Protein AF-A0A0G1YW78-F1 (afdb_monomer)

Foldseek 3Di:
DDDDPPPVDDDLEDECAVVLVPDDPVVVVVVCVVCLVRQEYEYEYECAPPPDLVVLQVSLVSLLCVQVPHDPRHHYAAEYEHAPVSCVSCVPSVVSHHHYDYDDDD

Radius of gyratio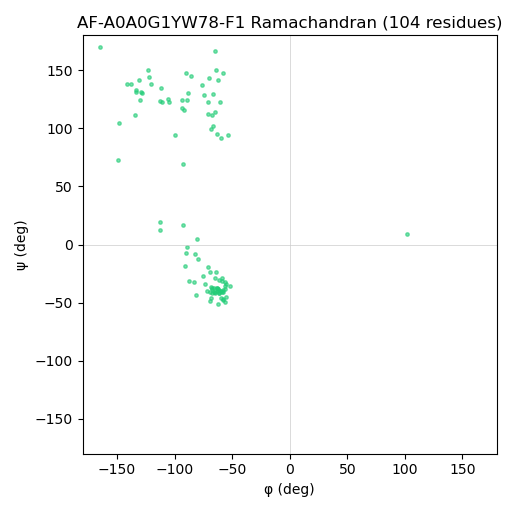n: 16.26 Å; Cα contacts (8 Å, |Δi|>4): 141; chains: 1; bounding box: 52×25×45 Å

Secondary structure (DSSP, 8-state):
-----------SEEE-HHHHHHS-HHHHHHHHHHTTT-SEEEEEEE-TT---HHHHHHHHHHHHHHHHS--TT-EEEEEEEE-GGGGGT-HHHHHTT-EEEE----

Solvent-accessible surface area (backbone atoms only — not comparable to full-atom values): 6267 Å² total; per-residue (Å²): 143,85,83,80,79,78,72,81,75,75,57,68,61,46,81,43,36,68,53,62,75,73,40,52,77,68,56,39,55,54,51,51,60,76,50,61,83,30,43,28,40,36,32,62,43,80,50,52,86,58,83,50,60,70,64,50,35,53,52,41,47,53,49,32,48,56,59,68,71,57,59,94,80,37,48,61,50,37,35,38,33,23,42,73,76,55,58,73,61,41,53,70,27,44,72,66,64,37,42,78,43,66,59,75,85,127

pLDDT: mean 86.45, std 11.82, range [42.56, 96.44]

Sequence (106 aa):
MESPTSSEQLPDTVDLSEDFLSLTNEDFHVCLRKWRKVPLLTIRIDLSDIQEPKKFVHQAQRLKAFLEYKPEQQRRSATIVGRPEQKRWEENALGSGVTFEPKTAE

Mean predicted aligned error: 6.59 Å

Structure (mmCIF, N/CA/C/O backbone):
data_AF-A0A0G1YW78-F1
#
_entry.id   AF-A0A0G1YW78-F1
#
loop_
_atom_site.group_PDB
_atom_site.id
_atom_site.type_symbol
_atom_site.label_atom_id
_atom_site.label_alt_id
_atom_site.label_comp_id
_atom_site.label_asym_id
_atom_site.label_entity_id
_atom_site.label_seq_id
_atom_site.pdbx_PDB_ins_code
_atom_site.Cartn_x
_atom_site.Cartn_y
_atom_site.Cartn_z
_atom_site.occupancy
_atom_site.B_iso_or_equiv
_atom_site.auth_seq_id
_atom_site.auth_comp_id
_atom_site.auth_asym_id
_atom_site.auth_atom_id
_atom_site.pdbx_PDB_model_num
ATOM 1 N N . MET A 1 1 ? -40.353 14.834 22.986 1.00 55.91 1 MET A N 1
ATOM 2 C CA . MET A 1 1 ? -39.053 14.218 23.305 1.00 55.91 1 MET A CA 1
ATOM 3 C C . MET A 1 1 ? -38.779 13.201 22.224 1.00 55.91 1 MET A C 1
ATOM 5 O O . MET A 1 1 ? -39.329 12.127 22.354 1.00 55.91 1 MET A O 1
ATOM 9 N N . GLU A 1 2 ? -38.004 13.516 21.189 1.00 42.56 2 GLU A N 1
ATOM 10 C CA . GLU A 1 2 ? -37.400 12.490 20.325 1.00 42.56 2 GLU A CA 1
ATOM 11 C C . GLU A 1 2 ? -36.066 13.039 19.821 1.00 42.56 2 GLU A C 1
ATOM 13 O O . GLU A 1 2 ? -36.017 13.954 19.002 1.00 42.56 2 GLU A O 1
ATOM 18 N N . SER A 1 3 ? -34.981 12.526 20.394 1.00 58.88 3 SER A N 1
ATOM 19 C CA . SER A 1 3 ? -33.635 12.678 19.856 1.00 58.88 3 SER A CA 1
ATOM 20 C C . SER A 1 3 ? -33.362 11.459 18.982 1.00 58.88 3 SER A C 1
ATOM 22 O O . SER A 1 3 ? -33.385 10.350 19.514 1.00 58.88 3 SER A O 1
ATOM 24 N N . PRO A 1 4 ? -33.004 11.614 17.703 1.00 51.44 4 PRO A N 1
ATOM 25 C CA . PRO A 1 4 ? -32.154 10.649 17.045 1.00 51.44 4 PRO A CA 1
ATOM 26 C C . PRO A 1 4 ? -30.742 11.232 17.048 1.00 51.44 4 PRO A C 1
ATOM 28 O O . PRO A 1 4 ? -30.358 12.018 16.186 1.00 51.44 4 PRO A O 1
ATOM 31 N N . THR A 1 5 ? -29.945 10.862 18.049 1.00 53.09 5 THR A N 1
ATOM 32 C CA . THR A 1 5 ? -28.493 10.856 17.874 1.00 53.09 5 THR A CA 1
ATOM 33 C C . THR A 1 5 ? -28.203 9.830 16.788 1.00 53.09 5 THR A C 1
ATOM 35 O O . THR A 1 5 ? -28.132 8.634 17.081 1.00 53.09 5 THR A O 1
ATOM 38 N N . SER A 1 6 ? -28.088 10.294 15.539 1.00 47.41 6 SER A N 1
ATOM 39 C CA . SER A 1 6 ? -27.422 9.558 14.467 1.00 47.41 6 SER A CA 1
ATOM 40 C C . SER A 1 6 ? -26.036 9.213 14.981 1.00 47.41 6 SER A C 1
ATOM 42 O O . SER A 1 6 ? -25.119 10.030 14.974 1.00 47.41 6 SER A O 1
ATOM 44 N N . SER A 1 7 ? -25.922 8.014 15.538 1.00 55.19 7 SER A N 1
ATOM 45 C CA . SER A 1 7 ? -24.639 7.419 15.844 1.00 55.19 7 SER A CA 1
ATOM 46 C C . SER A 1 7 ? -24.049 7.134 14.480 1.00 55.19 7 SER A C 1
ATOM 48 O O . SER A 1 7 ? -24.489 6.208 13.807 1.00 55.19 7 SER A O 1
ATOM 50 N N . GLU A 1 8 ? -23.162 8.009 14.023 1.00 59.00 8 GLU A N 1
ATOM 51 C CA . GLU A 1 8 ? -22.425 7.836 12.781 1.00 59.00 8 GLU A CA 1
ATOM 52 C C . GLU A 1 8 ? -21.627 6.532 12.927 1.00 59.00 8 GLU A C 1
ATOM 54 O O . GLU A 1 8 ? -20.567 6.487 13.555 1.00 59.00 8 GLU A O 1
ATOM 59 N N . GLN A 1 9 ? -22.225 5.419 12.492 1.00 68.19 9 GLN A N 1
ATOM 60 C CA . GLN A 1 9 ? -21.591 4.111 12.531 1.00 68.19 9 GLN A CA 1
ATOM 61 C C . GLN A 1 9 ? -20.446 4.170 11.534 1.00 68.19 9 GLN A C 1
ATOM 63 O O . GLN A 1 9 ? -20.658 4.286 10.328 1.00 68.19 9 GLN A O 1
ATOM 68 N N . LEU A 1 10 ? -19.223 4.134 12.056 1.00 75.88 10 LEU A N 1
ATOM 69 C CA . LEU A 1 10 ? -18.055 3.988 11.209 1.00 75.88 10 LEU A CA 1
ATOM 70 C C . LEU A 1 10 ? -18.143 2.643 10.479 1.00 75.88 10 LEU A C 1
ATOM 72 O O . LEU A 1 1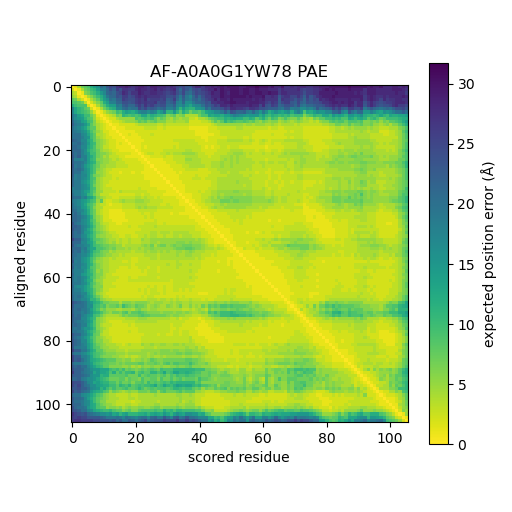0 ? -18.573 1.656 11.082 1.00 75.88 10 LEU A O 1
ATOM 76 N N . PRO A 1 11 ? -17.733 2.590 9.206 1.00 85.12 11 PRO A N 1
ATOM 77 C CA . PRO A 1 11 ? -17.696 1.337 8.471 1.00 85.12 11 PRO A CA 1
ATOM 78 C C . PRO A 1 11 ? -16.681 0.373 9.100 1.00 85.12 11 PRO A C 1
ATOM 80 O O . PRO A 1 11 ? -15.651 0.789 9.636 1.00 85.12 11 PRO A O 1
ATOM 83 N N . ASP A 1 12 ? -16.945 -0.928 8.983 1.00 87.69 12 ASP A N 1
ATOM 84 C CA . ASP A 1 12 ? -16.028 -1.977 9.448 1.00 87.69 12 ASP A CA 1
ATOM 85 C C . ASP A 1 12 ? -14.752 -2.059 8.599 1.00 87.69 12 ASP A C 1
ATOM 87 O O . ASP A 1 12 ? -13.716 -2.556 9.049 1.00 87.69 12 ASP A O 1
ATOM 91 N N . THR A 1 13 ? -14.819 -1.587 7.351 1.00 92.25 13 THR A N 1
ATOM 92 C CA . THR A 1 13 ? -13.705 -1.575 6.401 1.00 92.25 13 THR A CA 1
ATOM 93 C C . THR A 1 13 ? -13.700 -0.294 5.576 1.00 92.25 13 THR A C 1
ATOM 95 O O . THR A 1 13 ? -14.754 0.148 5.125 1.00 92.25 13 THR A O 1
ATOM 98 N N . VAL A 1 14 ? -12.516 0.281 5.358 1.00 94.88 14 VAL A N 1
ATOM 99 C CA . VAL A 1 14 ? -12.317 1.437 4.470 1.00 94.88 14 VAL A CA 1
ATOM 100 C C . VAL A 1 14 ? -11.187 1.157 3.492 1.00 94.88 14 VAL A C 1
ATOM 102 O O . VAL A 1 14 ? -10.095 0.744 3.891 1.00 94.88 14 VAL A O 1
ATOM 105 N N . ASP A 1 15 ? -11.457 1.429 2.220 1.00 94.31 15 ASP A N 1
ATOM 106 C CA . ASP A 1 15 ? -10.463 1.440 1.157 1.00 94.31 15 ASP A CA 1
ATOM 107 C C . ASP A 1 15 ? -9.841 2.840 1.040 1.00 94.31 15 ASP A C 1
ATOM 109 O O . ASP A 1 15 ? 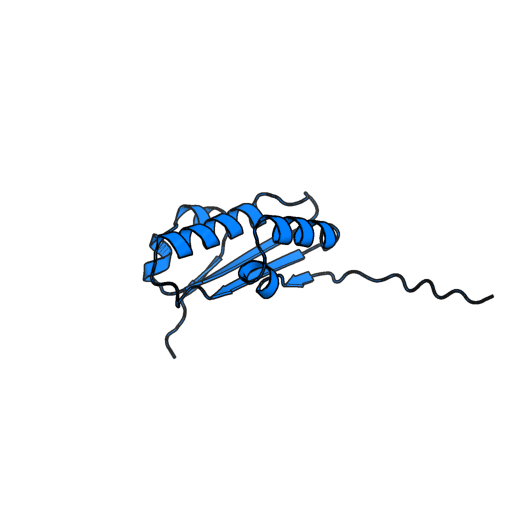-10.556 3.828 0.895 1.00 94.31 15 ASP A O 1
ATOM 113 N N . LEU A 1 16 ? -8.512 2.916 1.131 1.00 94.81 16 LEU A N 1
ATOM 114 C CA . LEU A 1 16 ? -7.727 4.153 1.059 1.00 94.81 16 LEU A CA 1
ATOM 115 C C . LEU A 1 16 ? -6.854 4.220 -0.203 1.00 94.81 16 LEU A C 1
ATOM 117 O O . LEU A 1 16 ? -5.868 4.956 -0.234 1.00 94.81 16 LEU A O 1
ATOM 121 N N . SER A 1 17 ? -7.166 3.430 -1.231 1.00 94.44 17 SER A N 1
ATOM 122 C CA . SER A 1 17 ? -6.362 3.335 -2.458 1.00 94.44 17 SER A CA 1
ATOM 123 C C . SER A 1 17 ? -6.231 4.665 -3.196 1.00 94.44 17 SER A C 1
ATOM 125 O O . SER A 1 17 ? -5.125 5.054 -3.575 1.00 94.44 17 SER A O 1
ATOM 127 N N . GLU A 1 18 ? -7.342 5.384 -3.364 1.00 92.62 18 GLU A N 1
ATOM 128 C CA . GLU A 1 18 ? -7.361 6.681 -4.047 1.00 92.62 18 GLU A CA 1
ATOM 129 C C . GLU A 1 18 ? -6.637 7.757 -3.226 1.00 92.62 18 GLU A C 1
ATOM 131 O O . GLU A 1 18 ? -5.771 8.469 -3.745 1.00 92.62 18 GLU A O 1
ATOM 136 N N . ASP A 1 19 ? -6.917 7.819 -1.921 1.00 91.94 19 ASP A N 1
ATOM 137 C CA . ASP A 1 19 ? -6.248 8.722 -0.980 1.00 91.94 19 ASP A CA 1
ATOM 138 C C . ASP A 1 19 ? -4.729 8.494 -0.961 1.00 91.94 19 ASP A C 1
ATOM 140 O O . ASP A 1 19 ? -3.946 9.437 -0.937 1.00 91.94 19 ASP A O 1
ATOM 144 N N . PHE A 1 20 ? -4.273 7.243 -1.003 1.00 92.75 20 PHE A N 1
ATOM 145 C CA . PHE A 1 20 ? -2.847 6.924 -0.940 1.00 92.75 20 PHE A CA 1
ATOM 146 C C . PHE A 1 20 ? -2.044 7.491 -2.124 1.00 92.75 20 PHE A C 1
ATOM 148 O O . PHE A 1 20 ? -0.897 7.930 -1.955 1.00 92.75 20 PHE A O 1
ATOM 155 N N . LEU A 1 21 ? -2.634 7.467 -3.324 1.00 89.94 21 LEU A N 1
ATOM 156 C CA . LEU A 1 21 ? -2.002 7.955 -4.552 1.00 89.94 21 LEU A CA 1
ATOM 157 C C . LEU A 1 21 ? -2.132 9.472 -4.720 1.00 89.94 21 LEU A C 1
ATOM 159 O O . LEU A 1 21 ? -1.232 10.095 -5.283 1.00 89.94 21 LEU A O 1
ATOM 163 N N . SER A 1 22 ? -3.232 10.053 -4.242 1.00 90.88 22 SER A N 1
ATOM 164 C CA . SER A 1 22 ? -3.531 11.479 -4.400 1.00 90.88 22 SER A CA 1
ATOM 165 C C . SER A 1 22 ? -2.936 12.354 -3.293 1.00 90.88 22 SER A C 1
ATOM 167 O O . SER A 1 22 ? -2.571 13.501 -3.555 1.00 90.88 22 SER A O 1
ATOM 169 N N . LEU A 1 23 ? -2.806 11.831 -2.070 1.00 91.06 23 LEU A N 1
ATOM 170 C CA . LEU A 1 23 ? -2.360 12.598 -0.910 1.00 91.06 23 LEU A CA 1
ATOM 171 C C . LEU A 1 23 ? -0.841 12.574 -0.722 1.00 91.06 23 LEU A C 1
ATOM 173 O O . LEU A 1 23 ? -0.149 11.571 -0.946 1.00 91.06 23 LEU A O 1
ATOM 177 N N . THR A 1 24 ? -0.327 13.687 -0.195 1.00 90.62 24 THR A N 1
ATOM 178 C CA . THR A 1 24 ? 1.045 13.765 0.312 1.00 90.62 24 THR A CA 1
ATOM 179 C C . THR A 1 24 ? 1.231 12.845 1.525 1.00 90.62 24 THR A C 1
ATOM 181 O O . THR A 1 24 ? 0.271 12.362 2.124 1.00 90.62 24 THR A O 1
ATOM 184 N N . ASN A 1 25 ? 2.478 12.593 1.935 1.00 87.06 25 ASN A N 1
ATOM 185 C CA . ASN A 1 25 ? 2.746 11.807 3.148 1.00 87.06 25 ASN A CA 1
ATOM 186 C C . ASN A 1 25 ? 2.111 12.414 4.407 1.00 87.06 25 ASN A C 1
ATOM 188 O O . ASN A 1 25 ? 1.610 11.678 5.256 1.00 87.06 25 ASN A O 1
ATOM 192 N N . GLU A 1 26 ? 2.128 13.742 4.528 1.00 89.25 26 GLU A N 1
ATOM 193 C CA . GLU A 1 26 ? 1.553 14.431 5.682 1.00 89.25 26 GLU A CA 1
ATOM 194 C C . GLU A 1 26 ? 0.026 14.309 5.690 1.00 89.25 26 GLU A C 1
ATOM 196 O O . GLU A 1 26 ? -0.553 13.863 6.685 1.00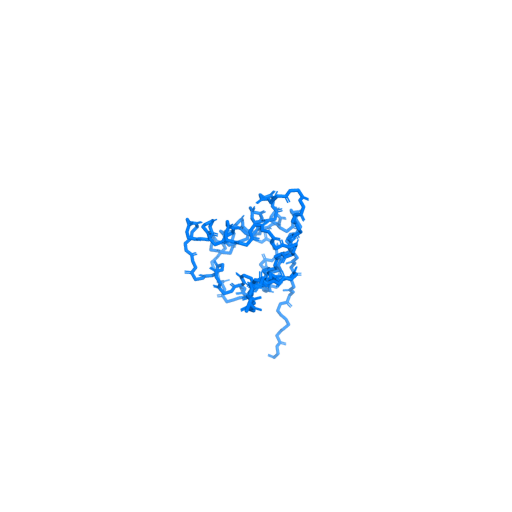 89.25 26 GLU A O 1
ATOM 201 N N . ASP A 1 27 ? -0.615 14.591 4.555 1.00 91.62 27 ASP A N 1
ATOM 202 C CA . ASP A 1 27 ? -2.069 14.488 4.412 1.00 91.62 27 ASP A CA 1
ATOM 203 C C . ASP A 1 27 ? -2.559 13.051 4.595 1.00 91.62 27 ASP A C 1
ATOM 205 O O . ASP A 1 27 ? -3.584 12.811 5.238 1.00 91.62 27 ASP A O 1
ATOM 209 N N . PHE A 1 28 ? -1.796 12.072 4.106 1.00 92.06 28 PHE A N 1
ATOM 210 C CA . PHE A 1 28 ? -2.118 10.664 4.293 1.00 92.06 28 PHE A CA 1
ATOM 211 C C . PHE A 1 28 ? -2.058 10.264 5.774 1.00 92.06 28 PHE A C 1
ATOM 213 O O . PHE A 1 28 ? -2.953 9.579 6.270 1.00 92.06 28 PHE A O 1
ATOM 220 N N . HIS A 1 29 ? -1.073 10.749 6.537 1.00 90.00 29 HIS A N 1
ATOM 221 C CA . HIS A 1 29 ? -1.046 10.539 7.988 1.00 90.00 29 HIS A CA 1
ATOM 222 C C . HIS A 1 29 ? -2.239 11.186 8.700 1.00 90.00 29 HIS A C 1
ATOM 224 O O . HIS A 1 29 ? -2.775 10.605 9.649 1.00 90.00 29 HIS A O 1
ATOM 230 N N . VAL A 1 30 ? -2.682 12.365 8.254 1.00 91.38 30 VAL A N 1
ATOM 231 C CA . VAL A 1 30 ? -3.910 12.991 8.765 1.00 91.38 30 VAL A CA 1
ATOM 232 C C . VAL A 1 30 ? -5.134 12.137 8.417 1.00 91.38 30 VAL A C 1
ATOM 234 O O . VAL A 1 30 ? -5.974 11.909 9.290 1.00 91.38 30 VAL A O 1
ATOM 237 N N . CYS A 1 31 ? -5.210 11.594 7.199 1.00 90.69 31 CYS A N 1
ATOM 238 C CA . CYS A 1 31 ? -6.264 10.670 6.775 1.00 90.69 31 CYS A CA 1
ATOM 239 C C . CYS A 1 31 ? -6.318 9.421 7.672 1.00 90.69 31 CYS A C 1
ATOM 241 O O . CYS A 1 31 ? -7.368 9.100 8.231 1.00 90.69 31 CYS A O 1
ATOM 243 N N . LEU A 1 32 ? -5.173 8.787 7.950 1.00 91.06 32 LEU A N 1
ATOM 244 C CA . LEU A 1 32 ? -5.099 7.627 8.849 1.00 91.06 32 LEU A CA 1
ATOM 245 C C . LEU A 1 32 ? -5.602 7.926 10.270 1.00 91.06 32 LEU A C 1
ATOM 247 O O . LEU A 1 32 ? -6.147 7.038 10.928 1.00 91.06 32 LEU A O 1
ATOM 251 N N . ARG A 1 33 ? -5.451 9.164 10.764 1.00 90.19 33 ARG A N 1
ATOM 252 C CA . ARG A 1 33 ? -5.992 9.556 12.078 1.00 90.19 33 ARG A CA 1
ATOM 253 C C . ARG A 1 33 ? -7.517 9.593 12.085 1.00 90.19 33 ARG A C 1
ATOM 255 O O . ARG A 1 33 ? -8.101 9.199 13.094 1.00 90.19 33 ARG A O 1
ATOM 262 N N . LYS A 1 34 ? -8.152 10.019 10.986 1.00 89.81 34 LYS A N 1
ATOM 263 C CA . LYS A 1 34 ? -9.621 10.026 10.845 1.00 89.81 34 LYS A CA 1
ATOM 264 C C . LYS A 1 34 ? -10.176 8.607 10.950 1.00 89.81 34 LYS A C 1
ATOM 266 O O . LYS A 1 34 ? -11.128 8.362 11.684 1.00 89.81 34 LYS A O 1
ATOM 271 N N . TRP A 1 35 ? -9.496 7.656 10.316 1.00 90.94 35 TRP A N 1
ATOM 272 C CA . TRP A 1 35 ? -9.908 6.255 10.265 1.00 90.94 35 TRP A CA 1
ATOM 273 C C . TRP A 1 35 ? -9.312 5.379 11.372 1.00 90.94 35 TRP A C 1
ATOM 275 O O . TRP A 1 35 ? -9.354 4.155 11.291 1.00 90.94 35 TRP A O 1
ATOM 285 N N . ARG A 1 36 ? -8.778 5.969 12.449 1.00 88.69 36 ARG A N 1
ATOM 286 C CA . ARG A 1 36 ? -8.123 5.227 13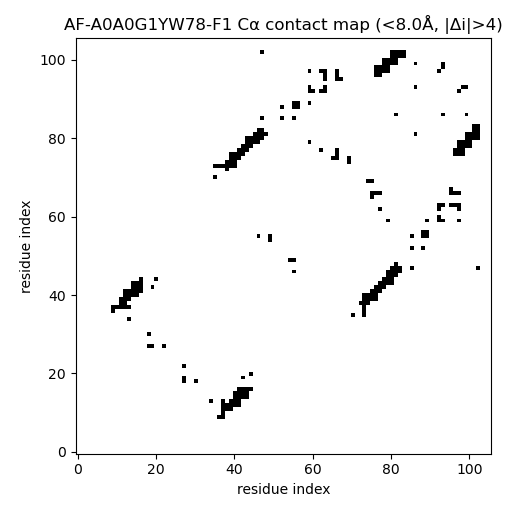.543 1.00 88.69 36 ARG A CA 1
ATOM 287 C C . ARG A 1 36 ? -9.036 4.207 14.236 1.00 88.69 36 ARG A C 1
ATOM 289 O O . ARG A 1 36 ? -8.538 3.232 14.789 1.00 88.69 36 ARG A O 1
ATOM 296 N N . LYS A 1 37 ? -10.346 4.461 14.247 1.00 89.12 37 LYS A N 1
ATOM 297 C CA . LYS A 1 37 ? -11.360 3.604 14.883 1.00 89.12 37 LYS A CA 1
ATOM 298 C C . LYS A 1 37 ? -11.928 2.532 13.945 1.00 89.12 37 LYS A C 1
ATOM 300 O O . LYS A 1 37 ? -12.678 1.686 14.412 1.00 89.12 37 LYS A O 1
ATOM 305 N N . VAL A 1 38 ? -11.588 2.569 12.655 1.00 91.12 38 VAL A N 1
ATOM 306 C CA . VAL A 1 38 ? -12.032 1.556 11.692 1.00 91.12 38 VAL A CA 1
ATOM 307 C C . VAL A 1 38 ? -11.241 0.264 11.928 1.00 91.12 38 VAL A C 1
ATOM 309 O O . VAL A 1 38 ? -10.007 0.325 11.964 1.00 91.12 38 VAL A O 1
ATOM 312 N N . PRO A 1 39 ? -11.905 -0.896 12.069 1.00 92.25 39 PRO A N 1
ATOM 313 C CA . PRO A 1 39 ? -11.235 -2.172 12.312 1.00 92.25 39 PRO A CA 1
ATOM 314 C C . PRO A 1 39 ? -10.291 -2.607 11.188 1.00 92.25 39 PRO A C 1
ATOM 316 O O . PRO A 1 39 ? -9.226 -3.152 11.478 1.00 92.25 39 PRO A O 1
ATOM 319 N N . LEU A 1 40 ? -10.655 -2.377 9.922 1.00 94.56 40 LEU A N 1
ATOM 320 C CA . LEU A 1 40 ? -9.871 -2.799 8.761 1.00 94.56 40 LEU A CA 1
ATOM 321 C C . LEU A 1 40 ? -9.652 -1.656 7.763 1.00 94.56 40 LEU A C 1
ATOM 323 O O . LEU A 1 40 ? -10.603 -1.081 7.245 1.00 94.56 40 LEU A O 1
ATOM 327 N N . LEU A 1 41 ? -8.391 -1.366 7.442 1.00 95.56 41 LEU A N 1
ATOM 328 C CA . LEU A 1 41 ? -8.037 -0.477 6.332 1.00 95.56 41 LEU A CA 1
ATOM 329 C C . LEU A 1 41 ? -7.364 -1.265 5.218 1.00 95.56 41 LEU A C 1
ATOM 331 O O . LEU A 1 41 ? -6.450 -2.054 5.477 1.00 95.56 41 LEU A O 1
ATOM 335 N N . THR A 1 42 ? -7.774 -1.019 3.984 1.00 96.19 42 THR A N 1
ATOM 336 C CA . THR A 1 42 ? -7.231 -1.697 2.810 1.00 96.19 42 THR A CA 1
ATOM 337 C C . THR A 1 42 ? -6.658 -0.689 1.828 1.00 96.19 42 THR A C 1
ATOM 339 O O . THR A 1 42 ? -7.191 0.406 1.673 1.00 96.19 42 THR A O 1
ATOM 342 N N . ILE A 1 43 ? -5.568 -1.056 1.161 1.00 96.44 43 ILE A N 1
ATOM 343 C CA . ILE A 1 43 ? -5.007 -0.300 0.041 1.00 96.44 43 ILE A CA 1
ATOM 344 C C . ILE A 1 43 ? -4.688 -1.278 -1.081 1.00 96.44 43 ILE A C 1
ATOM 346 O O . ILE A 1 43 ? -4.026 -2.288 -0.852 1.00 96.44 43 ILE A O 1
ATOM 350 N N . ARG A 1 44 ? -5.122 -0.967 -2.297 1.00 95.75 44 ARG A N 1
ATOM 351 C CA . ARG A 1 44 ? -4.801 -1.688 -3.522 1.00 95.75 44 ARG A CA 1
ATOM 352 C C . ARG A 1 44 ? -4.436 -0.685 -4.608 1.00 95.75 44 ARG A C 1
ATOM 354 O O . ARG A 1 44 ? -5.289 0.044 -5.094 1.00 95.75 44 ARG A O 1
ATOM 361 N N . ILE A 1 45 ? -3.169 -0.663 -5.004 1.00 94.81 45 ILE A N 1
ATOM 362 C CA . ILE A 1 45 ? -2.669 0.287 -6.006 1.00 94.81 45 ILE A CA 1
ATOM 363 C C . ILE A 1 45 ? -2.081 -0.441 -7.204 1.00 94.81 45 ILE A C 1
ATOM 365 O O . ILE A 1 45 ? -1.360 -1.425 -7.041 1.00 94.81 45 ILE A O 1
ATOM 369 N N . ASP A 1 46 ? -2.367 0.061 -8.402 1.00 94.38 46 ASP A N 1
ATOM 370 C CA . ASP A 1 46 ? -1.722 -0.394 -9.629 1.00 94.38 46 ASP A CA 1
ATOM 371 C C . ASP A 1 46 ? -0.495 0.470 -9.921 1.00 94.38 46 ASP A C 1
ATOM 373 O O . ASP A 1 46 ? -0.589 1.679 -10.126 1.00 94.38 46 ASP A O 1
ATOM 377 N N . LEU A 1 47 ? 0.674 -0.163 -9.892 1.00 93.31 47 LEU A N 1
ATOM 378 C CA . LEU A 1 47 ? 1.963 0.445 -10.193 1.00 93.31 47 LEU A CA 1
ATOM 379 C C . LEU A 1 47 ? 2.568 -0.121 -11.484 1.00 93.31 47 LEU A C 1
ATOM 381 O O . LEU A 1 47 ? 3.748 0.123 -11.755 1.00 93.31 47 LEU A O 1
ATOM 385 N N . SER A 1 48 ? 1.804 -0.862 -12.297 1.00 93.19 48 SER A N 1
ATOM 386 C CA . SER A 1 48 ? 2.307 -1.469 -13.536 1.00 93.19 48 SER A CA 1
ATOM 387 C C . SER A 1 48 ? 2.918 -0.451 -14.487 1.00 93.19 48 SER A C 1
ATOM 389 O O . SER A 1 48 ? 3.921 -0.736 -15.144 1.00 93.19 48 SER A O 1
ATOM 391 N N . ASP A 1 49 ? 2.332 0.744 -14.514 1.00 92.38 49 ASP A N 1
ATOM 392 C CA . ASP A 1 49 ? 2.690 1.817 -15.439 1.00 92.38 49 ASP A CA 1
ATOM 393 C C . ASP A 1 49 ? 3.945 2.571 -14.981 1.00 92.38 49 ASP A C 1
ATOM 395 O O . ASP A 1 49 ? 4.565 3.304 -15.755 1.00 92.38 49 ASP A O 1
ATOM 399 N N . ILE A 1 50 ? 4.387 2.354 -13.736 1.00 90.38 50 ILE A N 1
ATOM 400 C CA . ILE A 1 50 ? 5.637 2.918 -13.237 1.00 90.38 50 ILE A CA 1
ATOM 401 C C . ILE A 1 50 ? 6.815 2.211 -13.909 1.00 90.38 50 ILE A C 1
ATOM 403 O O . ILE A 1 50 ? 7.113 1.041 -13.667 1.00 90.38 50 ILE A O 1
ATOM 407 N N . GLN A 1 51 ? 7.545 2.950 -14.738 1.00 89.62 51 GLN A N 1
ATOM 408 C CA . GLN A 1 51 ? 8.765 2.449 -15.376 1.00 89.62 51 GLN A CA 1
ATOM 409 C C . GLN A 1 51 ? 10.028 2.729 -14.557 1.00 89.62 51 GLN A C 1
ATOM 411 O O . GLN A 1 51 ? 11.046 2.076 -14.757 1.00 89.62 51 GLN A O 1
ATOM 416 N N . GLU A 1 52 ? 9.966 3.673 -13.618 1.00 92.12 52 GLU A N 1
ATOM 417 C CA . GLU A 1 52 ? 11.107 4.089 -12.807 1.00 92.12 52 GLU A CA 1
ATOM 418 C C . GLU A 1 52 ? 11.167 3.309 -11.481 1.00 92.12 52 GLU A C 1
ATOM 420 O O . GLU A 1 52 ? 10.293 3.505 -10.627 1.00 92.12 52 GLU A O 1
ATOM 425 N N . PRO A 1 53 ? 12.225 2.510 -11.227 1.00 90.94 53 PRO A N 1
ATOM 426 C CA . PRO A 1 53 ? 12.338 1.723 -9.999 1.00 90.94 53 PRO A CA 1
ATOM 427 C C . PRO A 1 53 ? 12.252 2.566 -8.728 1.00 90.94 53 PRO A C 1
ATOM 429 O O . PRO A 1 53 ? 11.582 2.183 -7.778 1.00 90.94 53 PRO A O 1
ATOM 432 N N . LYS A 1 54 ? 12.846 3.767 -8.722 1.00 91.44 54 LYS A N 1
ATOM 433 C CA . LYS A 1 54 ? 12.814 4.668 -7.557 1.00 91.44 54 LYS A CA 1
ATOM 434 C C . LYS A 1 54 ? 11.392 5.080 -7.163 1.00 91.44 54 LYS A C 1
ATOM 436 O O . LYS A 1 54 ? 11.092 5.147 -5.975 1.00 91.44 54 LYS A O 1
ATOM 441 N N . LYS A 1 55 ? 10.517 5.345 -8.142 1.00 90.69 55 LYS A N 1
ATOM 442 C CA . LYS A 1 55 ? 9.117 5.715 -7.881 1.00 90.69 55 LYS A CA 1
ATOM 443 C C . LYS A 1 55 ? 8.330 4.527 -7.335 1.00 90.69 55 LYS A C 1
ATOM 445 O O . LYS A 1 55 ? 7.570 4.695 -6.387 1.00 90.69 55 LYS A O 1
ATOM 450 N N . PHE A 1 56 ? 8.561 3.335 -7.883 1.00 92.38 56 PHE A N 1
ATOM 451 C CA . PHE A 1 56 ? 7.947 2.104 -7.388 1.00 92.38 56 PHE A CA 1
ATOM 452 C C . PHE A 1 56 ? 8.369 1.816 -5.943 1.00 92.38 56 PHE A C 1
ATOM 454 O O . PHE A 1 56 ? 7.516 1.649 -5.076 1.00 92.38 56 PHE A O 1
ATOM 461 N N . VAL A 1 57 ? 9.680 1.840 -5.674 1.00 91.06 57 VAL A N 1
ATOM 462 C CA . VAL A 1 57 ? 10.265 1.641 -4.339 1.00 91.06 57 VAL A CA 1
ATOM 463 C C . VAL A 1 57 ? 9.666 2.625 -3.340 1.00 91.06 57 VAL A C 1
ATOM 465 O O . VAL A 1 57 ? 9.245 2.219 -2.262 1.00 91.06 57 VAL A O 1
ATOM 468 N N . HIS A 1 58 ? 9.553 3.904 -3.711 1.00 91.50 58 HIS A N 1
ATOM 469 C CA . HIS A 1 58 ? 8.961 4.916 -2.842 1.00 91.50 58 HIS A CA 1
ATOM 470 C C . HIS A 1 58 ? 7.518 4.569 -2.439 1.00 91.50 58 HIS A C 1
ATOM 472 O O . HIS A 1 58 ? 7.184 4.618 -1.256 1.00 91.50 58 HIS A O 1
ATOM 478 N N . GLN A 1 59 ? 6.672 4.165 -3.392 1.00 92.19 59 GLN A N 1
ATOM 479 C CA . GLN A 1 59 ? 5.292 3.769 -3.088 1.00 92.19 59 GLN A CA 1
ATOM 480 C C . GLN A 1 59 ? 5.228 2.476 -2.265 1.00 92.19 59 GLN A C 1
ATOM 482 O O . GLN A 1 59 ? 4.478 2.397 -1.292 1.00 92.19 59 GLN A O 1
ATOM 487 N N . ALA A 1 60 ? 6.058 1.483 -2.585 1.00 92.19 60 ALA A N 1
ATOM 488 C CA . ALA A 1 60 ? 6.124 0.230 -1.841 1.00 92.19 60 ALA A CA 1
ATOM 489 C C . ALA A 1 60 ? 6.571 0.443 -0.380 1.00 92.19 60 ALA A C 1
ATOM 491 O O . ALA A 1 60 ? 5.997 -0.139 0.540 1.00 92.19 6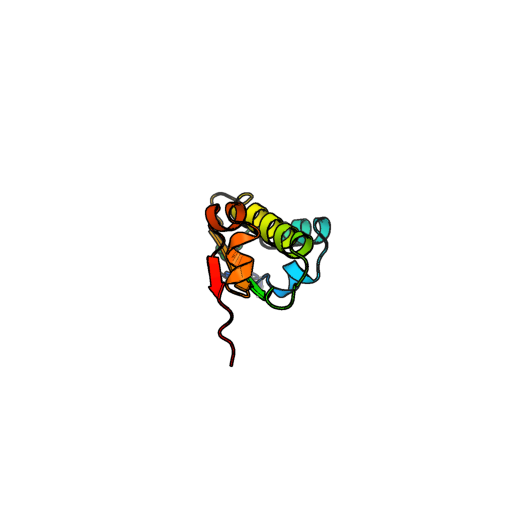0 ALA A O 1
ATOM 492 N N . GLN A 1 61 ? 7.535 1.336 -0.138 1.00 90.88 61 GLN A N 1
ATOM 493 C CA . GLN A 1 61 ? 7.981 1.700 1.211 1.00 90.88 61 GLN A CA 1
ATOM 494 C C . GLN A 1 61 ? 6.907 2.455 2.001 1.00 90.88 61 GLN A C 1
ATOM 496 O O . GLN A 1 61 ? 6.725 2.194 3.191 1.00 90.88 61 GLN A O 1
ATOM 501 N N . ARG A 1 62 ? 6.143 3.339 1.348 1.00 91.62 62 ARG A N 1
ATOM 502 C CA . ARG A 1 62 ? 4.971 3.982 1.966 1.00 91.62 62 ARG A CA 1
ATOM 503 C C . ARG A 1 62 ? 3.912 2.948 2.377 1.00 91.62 62 ARG A C 1
ATOM 505 O O . ARG A 1 62 ? 3.375 3.042 3.479 1.00 91.62 62 ARG A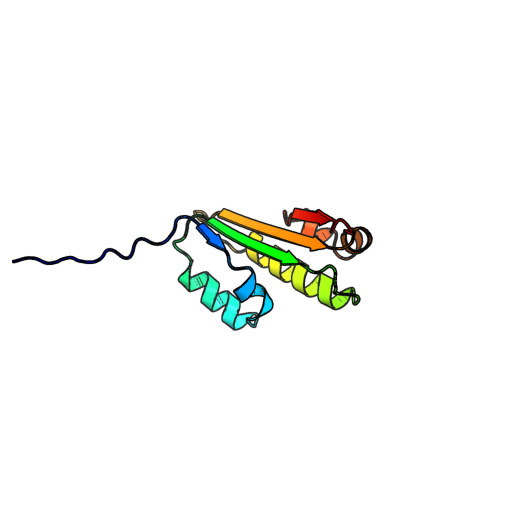 O 1
ATOM 512 N N . LEU A 1 63 ? 3.649 1.930 1.549 1.00 93.12 63 LEU A N 1
ATOM 513 C CA . LEU A 1 63 ? 2.733 0.831 1.898 1.00 93.12 63 LEU A CA 1
ATOM 514 C C . LEU A 1 63 ? 3.251 -0.022 3.057 1.00 93.12 63 LEU A C 1
ATOM 516 O O . LEU A 1 63 ? 2.488 -0.379 3.953 1.00 93.12 63 LEU A O 1
ATOM 520 N N . LYS A 1 64 ? 4.553 -0.312 3.076 1.00 91.31 64 LYS A N 1
ATOM 521 C CA . LYS A 1 64 ? 5.198 -0.980 4.209 1.00 91.31 64 LYS A CA 1
ATOM 522 C C . LYS A 1 64 ? 4.978 -0.196 5.507 1.00 91.31 64 LYS A C 1
ATOM 524 O O . LYS A 1 64 ? 4.492 -0.766 6.481 1.00 91.31 64 LYS A O 1
ATOM 529 N N . ALA A 1 65 ? 5.235 1.113 5.502 1.00 90.81 65 ALA A N 1
ATOM 530 C CA . ALA A 1 65 ? 4.988 1.969 6.662 1.00 90.81 65 ALA A CA 1
ATOM 531 C C . ALA A 1 65 ? 3.505 1.954 7.081 1.00 90.81 65 ALA A C 1
ATOM 533 O O . ALA A 1 65 ? 3.192 1.876 8.269 1.00 90.81 65 ALA A O 1
ATOM 534 N N . PHE A 1 66 ? 2.577 1.952 6.120 1.00 92.38 66 PHE A N 1
ATOM 535 C CA . PHE A 1 66 ? 1.152 1.793 6.405 1.00 92.38 66 PHE A CA 1
ATOM 536 C C . PHE A 1 66 ? 0.843 0.476 7.138 1.00 92.38 66 PHE A C 1
ATOM 538 O O . PHE A 1 66 ? 0.048 0.494 8.078 1.00 92.38 66 PHE A O 1
ATOM 545 N N . LEU A 1 67 ? 1.472 -0.645 6.780 1.00 91.88 67 LEU A N 1
ATOM 546 C CA . LEU A 1 67 ? 1.257 -1.937 7.449 1.00 91.88 67 LEU A CA 1
ATOM 547 C C . LEU A 1 67 ? 1.896 -2.034 8.842 1.00 91.88 67 LEU A C 1
ATOM 549 O O . LEU A 1 67 ? 1.333 -2.707 9.718 1.00 91.88 67 LEU A O 1
ATOM 553 N N . GLU A 1 68 ? 3.050 -1.392 9.030 1.00 89.19 68 GLU A N 1
ATOM 554 C CA . GLU A 1 68 ? 3.846 -1.439 10.263 1.00 89.19 68 GLU A CA 1
ATOM 555 C C . GLU A 1 68 ? 3.316 -0.471 11.332 1.00 89.19 68 GLU A C 1
ATOM 557 O O . GLU A 1 68 ? 3.165 -0.847 12.494 1.00 89.19 68 GLU A O 1
ATOM 562 N N . TYR A 1 69 ? 2.951 0.758 10.952 1.00 85.31 69 TYR A N 1
ATOM 563 C CA . TYR A 1 69 ? 2.530 1.801 11.893 1.00 85.31 69 TYR A CA 1
ATOM 564 C C . TYR A 1 69 ? 1.014 1.832 12.096 1.00 85.31 69 TYR A C 1
ATOM 566 O O . TYR A 1 69 ? 0.333 2.776 11.678 1.00 85.31 69 TYR A O 1
ATOM 574 N N . LYS A 1 70 ? 0.469 0.803 12.756 1.00 85.25 70 LYS A N 1
ATOM 575 C CA . LYS A 1 70 ? -0.970 0.687 13.045 1.00 85.25 70 LYS A CA 1
ATOM 576 C C . LYS A 1 70 ? -1.290 0.548 14.539 1.00 85.25 70 LYS A C 1
ATOM 578 O O . LYS A 1 70 ? -0.481 0.004 15.285 1.00 85.25 70 LYS A O 1
ATOM 583 N N . PRO A 1 71 ? -2.468 1.022 14.985 1.00 86.00 71 PRO A N 1
ATOM 584 C CA . PRO A 1 71 ? -2.995 0.701 16.310 1.00 86.00 71 PRO A CA 1
ATOM 585 C C . PRO A 1 71 ? -3.146 -0.815 16.502 1.00 86.00 71 PRO A C 1
ATOM 587 O O . PRO A 1 71 ? -3.511 -1.508 15.557 1.00 86.00 71 PRO A O 1
ATOM 590 N N . GLU A 1 72 ? -2.964 -1.318 17.727 1.00 83.88 72 GLU A N 1
ATOM 591 C CA . GLU A 1 72 ? -3.040 -2.761 18.037 1.00 83.88 72 GLU A CA 1
ATOM 592 C C . GLU A 1 72 ? -4.367 -3.415 17.612 1.00 83.88 72 GLU A C 1
ATOM 594 O O . GLU A 1 72 ? -4.391 -4.567 17.191 1.00 83.88 72 GLU A O 1
ATOM 599 N N . GLN A 1 73 ? -5.472 -2.668 17.684 1.00 87.31 73 GLN A N 1
ATOM 600 C CA . GLN A 1 73 ? -6.819 -3.156 17.364 1.00 87.31 73 GLN A CA 1
ATOM 601 C C . GLN A 1 73 ? -7.207 -2.982 15.886 1.00 87.31 73 GLN A C 1
ATOM 603 O O . GLN A 1 73 ? -8.295 -3.393 15.493 1.00 87.31 73 GLN A O 1
ATOM 608 N N . GLN A 1 74 ? -6.343 -2.378 15.062 1.00 91.81 74 GLN A N 1
ATOM 609 C CA . GLN A 1 74 ? -6.624 -2.111 13.653 1.00 91.81 74 GLN A CA 1
ATOM 610 C C . GLN A 1 74 ? -5.839 -3.071 12.759 1.00 91.81 74 GLN A C 1
ATOM 612 O O . GLN A 1 74 ? -4.610 -3.142 12.798 1.00 91.81 74 GLN A O 1
ATOM 617 N N . ARG A 1 75 ? -6.550 -3.782 11.889 1.00 92.75 75 ARG A N 1
ATOM 618 C CA . ARG A 1 75 ? -5.965 -4.573 10.808 1.00 92.75 75 ARG A CA 1
ATOM 619 C C . ARG A 1 75 ? -5.739 -3.691 9.587 1.00 92.75 75 ARG A C 1
ATOM 621 O O . ARG A 1 75 ? -6.503 -2.771 9.306 1.00 92.75 75 ARG A O 1
ATOM 628 N N . ARG A 1 76 ? -4.661 -3.976 8.861 1.00 94.44 76 ARG A N 1
ATOM 629 C CA . ARG A 1 76 ? -4.309 -3.280 7.624 1.00 94.44 76 ARG A CA 1
ATOM 630 C C . ARG A 1 76 ? -3.829 -4.276 6.589 1.00 94.44 76 ARG A C 1
ATOM 632 O O . ARG A 1 76 ? -3.066 -5.176 6.944 1.00 94.44 76 ARG A O 1
ATOM 639 N N . SER A 1 77 ? -4.255 -4.095 5.348 1.00 94.81 77 SER A N 1
ATOM 640 C CA . SER A 1 77 ? -3.785 -4.870 4.202 1.00 94.81 77 SER A CA 1
ATOM 641 C C . SER A 1 77 ? -3.405 -3.941 3.058 1.00 94.81 77 SER A C 1
ATOM 643 O O . SER A 1 77 ? -4.070 -2.937 2.812 1.00 94.81 77 SER A O 1
ATOM 645 N N . ALA A 1 78 ? -2.333 -4.288 2.356 1.00 95.31 78 ALA A N 1
ATOM 646 C CA . ALA A 1 78 ? -1.831 -3.536 1.222 1.00 95.31 78 ALA A CA 1
ATOM 647 C C . ALA A 1 78 ? -1.527 -4.501 0.078 1.00 95.31 78 ALA A C 1
ATOM 649 O O . ALA A 1 78 ? -0.862 -5.517 0.292 1.00 95.31 78 ALA A O 1
ATOM 650 N N . THR A 1 79 ? -1.981 -4.152 -1.119 1.00 95.44 79 THR A N 1
ATOM 651 C CA . THR A 1 79 ? -1.775 -4.915 -2.345 1.00 95.44 79 THR A CA 1
ATOM 652 C C . THR A 1 79 ? -1.217 -3.997 -3.426 1.00 95.44 79 THR A C 1
ATOM 654 O O . THR A 1 79 ? -1.748 -2.917 -3.680 1.00 95.44 79 THR A O 1
ATOM 657 N N . ILE A 1 80 ? -0.141 -4.431 -4.071 1.00 95.06 80 ILE A N 1
ATOM 658 C CA . ILE A 1 80 ? 0.414 -3.804 -5.268 1.00 95.06 80 ILE A CA 1
ATOM 659 C C . ILE A 1 80 ? 0.053 -4.688 -6.453 1.00 95.06 80 ILE A C 1
ATOM 661 O O . ILE A 1 80 ? 0.432 -5.858 -6.481 1.00 95.06 80 ILE A O 1
ATOM 665 N N . VAL A 1 81 ? -0.627 -4.116 -7.438 1.00 94.94 81 VAL A N 1
ATOM 666 C CA . VAL A 1 81 ? -0.717 -4.686 -8.780 1.00 94.94 81 VAL A CA 1
ATOM 667 C C . VAL A 1 81 ? 0.470 -4.157 -9.584 1.00 94.94 81 VAL A C 1
ATOM 669 O O . VAL A 1 81 ? 0.767 -2.964 -9.548 1.00 94.94 81 VAL A O 1
ATOM 672 N N . GLY A 1 82 ? 1.207 -5.032 -10.261 1.00 93.06 82 GLY A N 1
ATOM 673 C CA . GLY A 1 82 ? 2.396 -4.617 -11.004 1.00 93.06 82 GLY A CA 1
ATOM 674 C C . GLY A 1 82 ? 2.886 -5.654 -12.002 1.00 93.06 82 GLY A C 1
ATOM 675 O O . GLY A 1 82 ? 2.446 -6.800 -12.017 1.00 93.06 82 GLY A O 1
ATOM 676 N N . ARG A 1 83 ? 3.832 -5.266 -12.851 1.00 92.12 83 ARG A N 1
ATOM 677 C CA . ARG A 1 83 ? 4.492 -6.173 -13.792 1.00 92.12 83 ARG A CA 1
ATOM 678 C C . ARG A 1 83 ? 5.400 -7.157 -13.047 1.00 92.12 83 ARG A C 1
ATOM 680 O O . ARG A 1 83 ? 6.061 -6.747 -12.089 1.00 92.12 83 ARG A O 1
ATOM 687 N N . PRO A 1 84 ? 5.502 -8.430 -13.472 1.00 90.12 84 PRO A N 1
ATOM 688 C CA . PRO A 1 84 ? 6.298 -9.439 -12.772 1.00 90.12 84 PRO A CA 1
ATOM 689 C C . PRO A 1 84 ? 7.749 -9.022 -12.484 1.00 90.12 84 PRO A C 1
ATOM 691 O O . PRO A 1 84 ? 8.274 -9.344 -11.417 1.00 90.12 84 PRO A O 1
ATOM 694 N N . GLU A 1 85 ? 8.393 -8.269 -13.384 1.00 89.62 85 GLU A N 1
ATOM 695 C CA . GLU A 1 85 ? 9.756 -7.768 -13.178 1.00 89.62 85 GLU A CA 1
ATOM 696 C C . GLU A 1 85 ? 9.880 -6.767 -12.017 1.00 89.62 85 GLU A C 1
ATOM 698 O O . GLU A 1 85 ? 10.924 -6.717 -11.362 1.00 89.62 85 GLU A O 1
A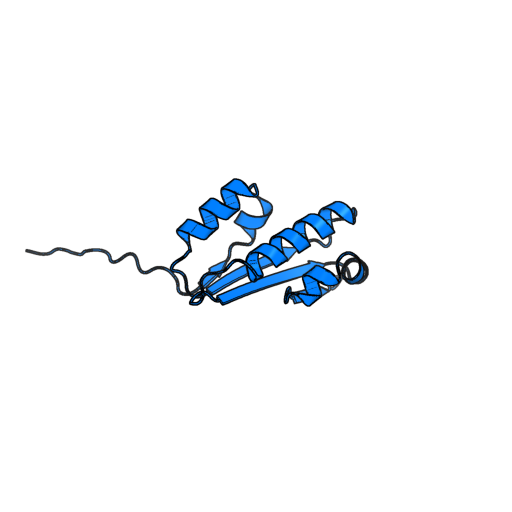TOM 703 N N . GLN A 1 86 ? 8.815 -6.019 -11.709 1.00 89.94 86 GLN A N 1
ATOM 704 C CA . GLN A 1 86 ? 8.800 -5.022 -10.635 1.00 89.94 86 GLN A CA 1
ATOM 705 C C . GLN A 1 86 ? 8.818 -5.668 -9.248 1.00 89.94 86 GLN A C 1
ATOM 707 O O . GLN A 1 86 ? 9.228 -5.034 -8.279 1.00 89.94 86 GLN A O 1
ATOM 712 N N . LYS A 1 87 ? 8.456 -6.954 -9.137 1.00 86.81 87 LYS A N 1
ATOM 713 C CA . LYS A 1 87 ? 8.518 -7.699 -7.872 1.00 86.81 87 LYS A CA 1
ATOM 714 C C . LYS A 1 87 ? 9.923 -7.678 -7.253 1.00 86.81 87 LYS A C 1
ATOM 716 O O . LYS A 1 87 ? 10.056 -7.664 -6.035 1.00 86.81 87 LYS A O 1
ATOM 721 N N . ARG A 1 88 ? 10.969 -7.645 -8.090 1.00 87.44 88 ARG A N 1
ATOM 722 C CA . ARG A 1 88 ? 12.378 -7.589 -7.657 1.00 87.44 88 ARG A CA 1
ATOM 723 C C . ARG A 1 88 ? 12.860 -6.181 -7.317 1.00 87.44 88 ARG A C 1
ATOM 725 O O . ARG A 1 88 ? 13.980 -6.029 -6.848 1.00 87.44 88 ARG A O 1
ATOM 732 N 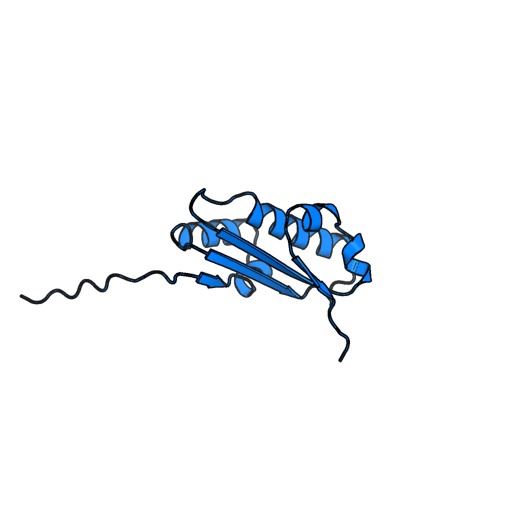N . TRP A 1 89 ? 12.065 -5.150 -7.595 1.00 87.88 89 TRP A N 1
ATOM 733 C CA . TRP A 1 89 ? 12.484 -3.772 -7.351 1.00 87.88 89 TRP A CA 1
ATOM 734 C C . TRP A 1 89 ? 12.438 -3.407 -5.870 1.00 87.88 89 TRP A C 1
ATOM 736 O O . TRP A 1 89 ? 13.219 -2.557 -5.466 1.00 87.88 89 TRP A O 1
ATOM 746 N N . GLU A 1 90 ? 11.579 -4.050 -5.068 1.00 84.44 90 GLU A N 1
ATOM 747 C CA . GLU A 1 90 ? 11.525 -3.828 -3.618 1.00 84.44 90 GLU A CA 1
ATOM 748 C C . GLU A 1 90 ? 11.094 -5.092 -2.854 1.00 84.44 90 GLU A C 1
ATOM 750 O O . GLU A 1 90 ? 9.989 -5.193 -2.315 1.00 84.44 90 GLU A O 1
ATOM 755 N N . GLU A 1 91 ? 11.993 -6.074 -2.772 1.00 83.00 91 GLU A N 1
ATOM 756 C CA . GLU A 1 91 ? 11.750 -7.337 -2.054 1.00 83.00 91 GLU A CA 1
ATOM 757 C C . GLU A 1 91 ? 11.482 -7.116 -0.553 1.00 83.00 91 GLU A C 1
ATOM 759 O O . GLU A 1 91 ? 10.690 -7.834 0.056 1.00 83.00 91 GLU A O 1
ATOM 764 N N . ASN A 1 92 ? 12.077 -6.071 0.033 1.00 78.50 92 ASN A N 1
ATOM 765 C CA . ASN A 1 92 ? 11.916 -5.728 1.447 1.00 78.50 92 ASN A CA 1
ATOM 766 C C . ASN A 1 92 ? 10.498 -5.264 1.805 1.00 78.50 92 ASN A C 1
ATOM 768 O O . ASN A 1 92 ? 10.015 -5.564 2.896 1.00 78.50 92 ASN A O 1
ATOM 772 N N . ALA A 1 93 ? 9.829 -4.516 0.922 1.00 73.75 93 ALA A N 1
ATOM 773 C CA . ALA A 1 93 ? 8.457 -4.070 1.162 1.00 73.75 93 ALA A CA 1
ATOM 774 C C . ALA A 1 93 ? 7.471 -5.236 1.053 1.00 73.75 93 ALA A C 1
ATOM 776 O O . ALA A 1 93 ? 6.572 -5.370 1.882 1.00 73.75 93 ALA A O 1
ATOM 777 N N . LEU A 1 94 ? 7.690 -6.124 0.080 1.00 77.81 94 LEU A N 1
ATOM 778 C CA . LEU A 1 94 ? 6.895 -7.339 -0.083 1.00 77.81 94 LEU A CA 1
ATOM 779 C C . LEU A 1 94 ? 7.096 -8.309 1.092 1.00 77.81 94 LEU A C 1
ATOM 781 O O . LEU A 1 94 ? 6.134 -8.894 1.584 1.00 77.81 94 LEU A O 1
ATOM 785 N N . GLY A 1 95 ? 8.323 -8.411 1.614 1.00 78.31 95 GLY A N 1
ATOM 786 C CA . GLY A 1 95 ? 8.637 -9.190 2.815 1.00 78.31 95 GLY A CA 1
ATOM 787 C C . GLY A 1 95 ? 7.960 -8.685 4.097 1.00 78.31 95 GLY A C 1
ATOM 788 O O . GLY A 1 95 ? 7.726 -9.475 5.007 1.00 78.31 95 GLY A O 1
ATOM 789 N N . SER A 1 96 ? 7.580 -7.403 4.161 1.00 78.44 96 SER A N 1
ATOM 790 C CA . SER A 1 96 ? 6.841 -6.811 5.293 1.00 78.44 96 SER A CA 1
ATOM 791 C C . SER A 1 96 ? 5.325 -7.084 5.259 1.00 78.44 96 SER A C 1
ATOM 793 O O . SER A 1 96 ? 4.592 -6.575 6.106 1.00 78.44 96 SER A O 1
ATOM 795 N N . GLY A 1 97 ? 4.836 -7.882 4.303 1.00 84.69 97 GLY A N 1
ATOM 796 C CA . GLY A 1 97 ? 3.427 -8.283 4.213 1.00 84.69 97 GLY A CA 1
ATOM 797 C C . GLY A 1 97 ? 2.601 -7.521 3.175 1.00 84.69 97 GLY A C 1
ATOM 798 O O . GLY A 1 97 ? 1.382 -7.691 3.133 1.00 84.69 97 GLY A O 1
ATOM 799 N N . VAL A 1 98 ? 3.233 -6.701 2.327 1.00 91.25 98 VAL A N 1
ATOM 800 C CA . VAL A 1 98 ? 2.568 -6.144 1.142 1.00 91.25 98 VAL A CA 1
ATOM 801 C C . VAL A 1 98 ? 2.357 -7.270 0.131 1.00 91.25 98 VAL A C 1
ATOM 803 O O . VAL A 1 98 ? 3.307 -7.926 -0.295 1.00 91.25 98 VAL A O 1
ATOM 806 N N . THR A 1 99 ? 1.107 -7.500 -0.263 1.00 93.44 99 THR A N 1
ATOM 807 C CA . THR A 1 99 ? 0.768 -8.503 -1.277 1.00 93.44 99 THR A CA 1
ATOM 808 C C . THR A 1 99 ? 1.128 -7.973 -2.660 1.00 93.44 99 THR A C 1
ATOM 810 O O . THR A 1 99 ? 0.874 -6.810 -2.964 1.00 93.44 99 THR A O 1
ATOM 813 N N . PHE A 1 100 ? 1.713 -8.816 -3.509 1.00 92.31 100 PHE A N 1
ATOM 814 C CA . PHE A 1 100 ? 1.986 -8.479 -4.904 1.00 92.31 100 PHE A CA 1
ATOM 815 C C . PHE A 1 100 ? 1.121 -9.332 -5.824 1.00 92.31 100 PHE A C 1
ATOM 817 O O . PHE A 1 100 ? 1.209 -10.561 -5.791 1.00 92.31 100 PHE A O 1
ATOM 824 N N . GLU A 1 101 ? 0.343 -8.677 -6.673 1.00 93.81 101 GLU A N 1
ATOM 825 C CA . GLU A 1 101 ? -0.457 -9.307 -7.712 1.00 93.81 101 GLU A CA 1
ATOM 826 C C . GLU A 1 101 ? 0.128 -8.954 -9.085 1.00 93.81 101 GLU A C 1
ATOM 828 O O . GLU A 1 101 ? 0.275 -7.773 -9.414 1.00 93.81 101 GLU A O 1
ATOM 833 N N . PRO A 1 102 ? 0.501 -9.949 -9.905 1.00 90.50 102 PRO A N 1
ATOM 834 C CA . PRO A 1 102 ? 0.969 -9.667 -11.250 1.00 90.50 102 PRO A CA 1
ATOM 835 C C . PRO A 1 102 ? -0.188 -9.106 -12.085 1.00 90.50 102 PRO A C 1
ATOM 837 O O . PRO A 1 102 ? -1.254 -9.716 -12.147 1.00 90.50 102 PRO A O 1
ATOM 840 N N . LYS A 1 103 ? 0.027 -7.976 -12.766 1.00 88.06 103 LYS A N 1
ATOM 841 C CA . LYS A 1 103 ? -0.891 -7.492 -13.799 1.00 88.06 103 LYS A CA 1
ATOM 842 C C . LYS A 1 103 ? -0.835 -8.480 -14.957 1.00 88.06 103 LYS A C 1
ATOM 844 O O . LYS A 1 103 ? 0.142 -8.516 -15.705 1.00 88.06 103 LYS A O 1
ATOM 849 N N . THR A 1 104 ? -1.844 -9.335 -15.057 1.00 75.31 104 THR A N 1
ATOM 850 C CA . THR A 1 104 ? -2.068 -10.154 -16.246 1.00 75.31 104 THR A CA 1
ATOM 851 C C . THR A 1 104 ? -2.298 -9.213 -17.420 1.00 75.31 104 THR A C 1
ATOM 853 O O . THR A 1 104 ? -3.159 -8.341 -17.345 1.00 75.31 104 THR A O 1
ATOM 856 N N . ALA A 1 105 ? -1.480 -9.344 -18.463 1.00 59.28 105 ALA A N 1
ATOM 857 C CA . ALA A 1 105 ? -1.730 -8.667 -19.725 1.00 59.28 105 ALA A CA 1
ATOM 858 C C . ALA A 1 105 ? -3.031 -9.238 -20.307 1.00 59.28 105 ALA A C 1
ATOM 860 O O . ALA A 1 105 ? -3.084 -10.435 -20.595 1.00 59.28 105 ALA A O 1
ATOM 861 N N . GLU A 1 106 ? -4.068 -8.407 -20.388 1.00 52.91 106 GLU A N 1
ATOM 862 C CA . GLU A 1 106 ? -5.215 -8.636 -21.276 1.00 52.91 106 GLU A CA 1
ATOM 863 C C . GLU A 1 106 ? -4.848 -8.270 -22.717 1.00 52.91 106 GLU A C 1
ATOM 865 O O . GLU A 1 106 ? -4.087 -7.287 -22.904 1.00 52.91 106 GLU A O 1
#

Nearest PDB structures (foldseek):
  3dmy-assembly1_A  TM=5.679E-01  e=1.899E-01  Escherichia coli K-12
  3dmy-assembly1_B  TM=5.658E-01  e=2.829E-01  Escherichia coli K-12
  4c6t-assembly1_A  TM=5.164E-01  e=7.176E-01  Arabidopsis thaliana
  7xs3-assembly2_B  TM=4.401E-01  e=6.282E-01  Algibacter sp. L4_22
  7xjr-assembly1_A  TM=4.912E-01  e=1.221E+00  Algibacter sp. L4_22